Protein AF-A0A950EF72-F1 (afdb_monomer_lite)

pLDDT: mean 77.49, std 20.22, range [40.66, 97.12]

Secondary structure (DSSP, 8-state):
-----PPPP----GGGGSHHHHTTTT-PPPHHHHHHHHHHHHHHHHTT--HHHHHHHHHHHTT--HHHHHHHTTS--HHHHHHHHHHHHHHHHHHTT--------

Foldseek 3Di:
DDDDDDDDDDPDDPVPPPPVVVVVPPDDPDPVVVVVVVVVLVVLLVLLVDPLLSVLVVCVVVPDDLQVNCVVVVNHDSVVSVVSVVSSVVSVCVVVPVPPDPPDD

Sequence (105 aa):
TVSGESGLLDPGDPATSGAGLAQIIGREPSPEFAAQVADECRRLLDGLGDEGLRSVALWKMEGYTNAEIAARLGG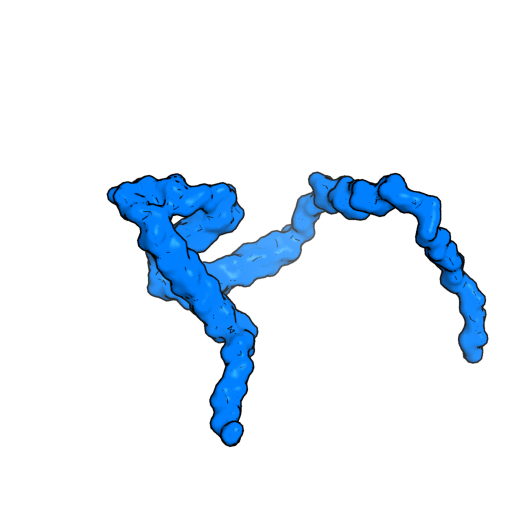VNTRTVERKLKTIRARWEELDGRGEGHGDD

Structure (mmCIF, N/CA/C/O backbone):
data_AF-A0A950EF72-F1
#
_entry.id   AF-A0A950EF72-F1
#
loop_
_atom_site.group_PDB
_atom_site.id
_atom_site.type_symbol
_atom_site.label_atom_id
_atom_site.label_alt_id
_atom_site.label_comp_id
_atom_site.label_asym_id
_atom_site.label_entity_id
_atom_site.label_seq_id
_atom_site.pdbx_PDB_ins_code
_atom_site.Cartn_x
_atom_site.Cartn_y
_atom_site.Cartn_z
_atom_site.occupancy
_atom_site.B_iso_or_equiv
_atom_site.auth_seq_id
_atom_site.auth_comp_id
_atom_site.auth_asym_id
_atom_site.auth_atom_id
_atom_site.pdbx_PDB_model_num
ATOM 1 N N . THR A 1 1 ? 45.167 -28.529 -15.756 1.00 41.97 1 THR A N 1
ATOM 2 C CA . THR A 1 1 ? 45.987 -27.961 -14.667 1.00 41.97 1 THR A CA 1
ATOM 3 C C . THR A 1 1 ? 45.910 -26.456 -14.777 1.00 41.97 1 THR A C 1
ATOM 5 O O . THR A 1 1 ? 45.957 -25.944 -15.885 1.00 41.97 1 THR A O 1
ATOM 8 N N . VAL A 1 2 ? 45.654 -25.802 -13.650 1.00 45.56 2 VAL A N 1
ATOM 9 C CA . VAL A 1 2 ? 45.448 -24.359 -13.452 1.00 45.56 2 VAL A CA 1
ATOM 10 C C . VAL A 1 2 ? 46.681 -23.507 -13.795 1.00 45.56 2 VAL A C 1
ATOM 12 O O . VAL A 1 2 ? 47.793 -23.972 -13.568 1.00 45.56 2 VAL A O 1
ATOM 15 N N . SER A 1 3 ? 46.457 -22.285 -14.304 1.00 47.84 3 SER A N 1
ATOM 16 C CA . SER A 1 3 ? 47.042 -20.975 -13.903 1.00 47.84 3 SER A CA 1
ATOM 17 C C . SER A 1 3 ? 46.765 -19.977 -15.048 1.00 47.84 3 SER A C 1
ATOM 19 O O . SER A 1 3 ? 46.984 -20.337 -16.195 1.00 47.84 3 SER A O 1
ATOM 21 N N . GLY A 1 4 ? 46.256 -18.754 -14.903 1.00 59.59 4 GLY A N 1
ATOM 22 C CA . GLY A 1 4 ? 46.095 -17.877 -13.750 1.00 59.59 4 GLY A CA 1
ATOM 23 C C . GLY A 1 4 ? 46.632 -16.490 -14.130 1.00 59.59 4 GLY A C 1
ATOM 24 O O . GLY A 1 4 ? 47.830 -16.289 -14.012 1.00 59.59 4 GLY A O 1
ATOM 25 N N . GLU A 1 5 ? 45.775 -15.562 -14.574 1.00 46.25 5 GLU A N 1
ATOM 26 C CA . GLU A 1 5 ? 46.035 -14.109 -14.536 1.00 46.25 5 GLU A CA 1
ATOM 27 C C . GLU A 1 5 ? 44.709 -13.327 -14.582 1.00 46.25 5 GLU A C 1
ATOM 29 O O . GLU A 1 5 ? 44.226 -12.876 -15.614 1.00 46.25 5 GLU A O 1
ATOM 34 N N . SER A 1 6 ? 44.062 -13.191 -13.426 1.00 46.41 6 SER A N 1
ATOM 35 C CA . SER A 1 6 ? 43.109 -12.098 -13.244 1.00 46.41 6 SER A CA 1
ATOM 36 C C . SER A 1 6 ? 43.925 -10.849 -12.961 1.00 46.41 6 SER A C 1
ATOM 38 O O . SER A 1 6 ? 44.637 -10.791 -11.957 1.00 46.41 6 SER A O 1
ATOM 40 N N . GLY A 1 7 ? 43.832 -9.878 -13.869 1.00 50.22 7 GLY A N 1
ATOM 41 C CA . GLY A 1 7 ? 44.384 -8.543 -13.695 1.00 50.22 7 GLY A CA 1
ATOM 42 C C . GLY A 1 7 ? 43.928 -7.962 -12.362 1.00 50.22 7 GLY A C 1
ATOM 43 O O . GLY A 1 7 ? 42.735 -7.822 -12.096 1.00 50.22 7 GLY A O 1
ATOM 44 N N . LEU A 1 8 ? 44.921 -7.702 -11.524 1.00 51.25 8 LEU A N 1
ATOM 45 C CA . LEU A 1 8 ? 44.842 -7.084 -10.217 1.00 51.25 8 LEU A CA 1
ATOM 46 C C . LEU A 1 8 ? 44.005 -5.796 -10.296 1.00 51.25 8 LEU A C 1
ATOM 48 O O . LEU A 1 8 ? 44.323 -4.890 -11.065 1.00 51.25 8 LEU A O 1
ATOM 52 N N . LEU A 1 9 ? 42.936 -5.724 -9.506 1.00 50.53 9 LEU A N 1
ATOM 53 C CA . LEU A 1 9 ? 42.189 -4.490 -9.296 1.00 50.53 9 LEU A CA 1
ATOM 54 C C . LEU A 1 9 ? 43.072 -3.606 -8.415 1.00 50.53 9 LEU A C 1
ATOM 56 O O . LEU A 1 9 ? 43.387 -4.001 -7.294 1.00 50.53 9 LEU A O 1
ATOM 60 N N . ASP A 1 10 ? 43.493 -2.456 -8.926 1.00 49.22 10 ASP A N 1
ATOM 61 C CA . ASP A 1 10 ? 44.160 -1.420 -8.142 1.00 49.22 10 ASP A CA 1
ATOM 62 C C . ASP A 1 10 ? 43.122 -0.760 -7.210 1.00 49.22 10 ASP A C 1
ATOM 64 O O . ASP A 1 10 ? 42.154 -0.169 -7.701 1.00 49.22 10 ASP A O 1
ATOM 68 N N . PRO A 1 11 ? 43.229 -0.883 -5.871 1.00 52.53 11 PRO A N 1
ATOM 69 C CA . PRO A 1 11 ? 42.331 -0.197 -4.955 1.00 52.53 11 PRO A CA 1
ATOM 70 C C . PRO A 1 11 ? 42.908 1.190 -4.651 1.00 52.53 11 PRO A C 1
ATOM 72 O O . PRO A 1 11 ? 43.410 1.434 -3.554 1.00 52.53 11 PRO A O 1
ATOM 75 N N . GLY A 1 12 ? 42.877 2.084 -5.639 1.00 46.12 12 GLY A N 1
ATOM 76 C CA . GLY A 1 12 ? 43.616 3.342 -5.566 1.00 46.12 12 GLY A CA 1
ATOM 77 C C . GLY A 1 12 ? 42.960 4.557 -6.208 1.00 46.12 12 GLY A C 1
ATOM 78 O O . GLY A 1 12 ? 43.684 5.490 -6.524 1.00 46.12 12 GLY A O 1
ATOM 79 N N . ASP A 1 13 ? 41.630 4.613 -6.373 1.00 46.69 13 ASP A N 1
ATOM 80 C CA . ASP A 1 13 ? 40.983 5.850 -6.840 1.00 46.69 13 ASP A CA 1
ATOM 81 C C . ASP A 1 13 ? 39.584 6.093 -6.226 1.00 46.69 13 ASP A C 1
ATOM 83 O O . ASP A 1 13 ? 38.621 5.389 -6.556 1.00 46.69 13 ASP A O 1
ATOM 87 N N . PRO A 1 14 ? 39.405 7.106 -5.350 1.00 46.66 14 PRO A N 1
ATOM 88 C CA . PRO A 1 14 ? 38.105 7.447 -4.760 1.00 46.66 14 PRO A CA 1
ATOM 89 C C . PRO A 1 14 ? 37.113 8.073 -5.763 1.00 46.66 14 PRO A C 1
ATOM 91 O O . PRO A 1 14 ? 35.979 8.376 -5.394 1.00 46.66 14 PRO A O 1
ATOM 94 N N . ALA A 1 15 ? 37.494 8.242 -7.035 1.00 45.81 15 ALA A N 1
ATOM 95 C CA . ALA A 1 15 ? 36.611 8.728 -8.098 1.00 45.81 15 ALA A CA 1
ATOM 96 C C . ALA A 1 15 ? 35.668 7.646 -8.678 1.00 45.81 15 ALA A C 1
ATOM 98 O O . ALA A 1 15 ? 34.726 7.973 -9.401 1.00 45.81 15 ALA A O 1
ATOM 99 N N . THR A 1 16 ? 35.859 6.367 -8.329 1.00 50.31 16 THR A N 1
ATOM 100 C CA . THR A 1 16 ? 35.080 5.234 -8.877 1.00 50.31 16 THR A CA 1
ATOM 101 C C . THR A 1 16 ? 33.881 4.815 -8.006 1.00 50.31 16 THR A C 1
ATOM 103 O O . THR A 1 16 ? 33.253 3.793 -8.253 1.00 50.31 16 THR A O 1
ATOM 106 N N . SER A 1 17 ? 33.450 5.624 -7.033 1.00 50.34 17 SER A N 1
ATOM 107 C CA . SER A 1 17 ? 32.207 5.332 -6.283 1.00 50.34 17 SER A CA 1
ATOM 108 C C . SER A 1 17 ? 30.919 5.845 -6.954 1.00 50.34 17 SER A C 1
ATOM 110 O O . SER A 1 17 ? 29.829 5.599 -6.446 1.00 50.34 17 SER A O 1
ATOM 112 N N . GLY A 1 18 ? 31.006 6.533 -8.102 1.00 45.94 18 GLY A N 1
ATOM 113 C CA . GLY A 1 18 ? 29.840 7.107 -8.801 1.00 45.94 18 GLY A CA 1
ATOM 114 C C . GLY A 1 18 ? 29.438 6.430 -10.120 1.00 45.94 18 GLY A C 1
ATOM 115 O O . GLY A 1 18 ? 28.294 6.558 -10.554 1.00 45.94 18 GLY A O 1
ATOM 116 N N . ALA A 1 19 ? 30.343 5.690 -10.767 1.00 50.53 19 ALA A N 1
ATOM 117 C CA . ALA A 1 19 ? 30.116 5.171 -12.122 1.00 50.53 19 ALA A CA 1
ATOM 118 C C . ALA A 1 19 ? 29.229 3.910 -12.167 1.00 50.53 19 ALA A C 1
ATOM 120 O O . ALA A 1 19 ? 28.555 3.665 -13.167 1.00 50.53 19 ALA A O 1
ATOM 121 N N . GLY A 1 20 ? 29.182 3.134 -11.076 1.00 51.94 20 GLY A N 1
ATOM 122 C CA . GLY A 1 20 ? 28.349 1.929 -10.981 1.00 51.94 20 GLY A CA 1
ATOM 123 C C . GLY A 1 20 ? 26.848 2.227 -10.914 1.00 51.94 20 GLY A C 1
ATOM 124 O O . GLY A 1 20 ? 26.058 1.520 -11.533 1.00 51.94 20 GLY A O 1
ATOM 125 N N . LEU A 1 21 ? 26.448 3.307 -10.229 1.00 52.53 21 LEU A N 1
ATOM 126 C CA . LEU A 1 21 ? 25.042 3.726 -10.171 1.00 52.53 21 LEU A CA 1
ATOM 127 C C . LEU A 1 21 ? 24.582 4.418 -11.459 1.00 52.53 21 LEU A C 1
ATOM 129 O O . LEU A 1 21 ? 23.430 4.257 -11.848 1.00 52.53 21 LEU A O 1
ATOM 133 N N . ALA A 1 22 ? 25.465 5.153 -12.144 1.00 55.28 22 ALA A N 1
ATOM 134 C CA . ALA A 1 22 ? 25.111 5.880 -13.365 1.00 55.28 22 ALA A CA 1
ATOM 135 C C . ALA A 1 22 ? 24.669 4.951 -14.513 1.00 55.28 22 ALA A C 1
ATOM 137 O O . ALA A 1 22 ? 23.776 5.305 -15.278 1.00 55.28 22 ALA A O 1
ATOM 138 N N . GLN A 1 23 ? 25.222 3.735 -14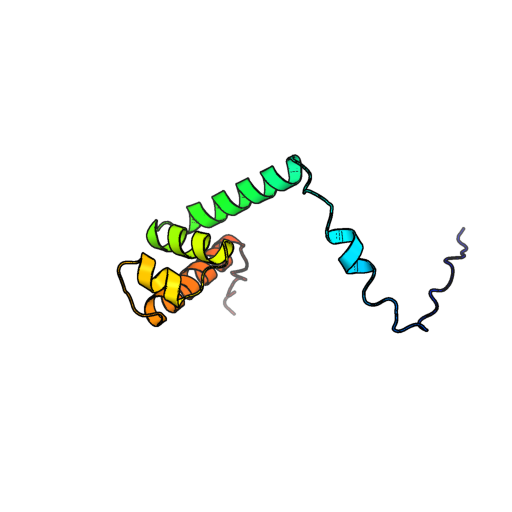.597 1.00 53.75 23 GLN A N 1
ATOM 139 C CA . GLN A 1 23 ? 24.806 2.739 -15.596 1.00 53.75 23 GLN A CA 1
ATOM 140 C C . GLN A 1 23 ? 23.431 2.106 -15.318 1.00 53.75 23 GLN A C 1
ATOM 142 O O . GLN A 1 23 ? 22.845 1.497 -16.210 1.00 53.75 23 GLN A O 1
ATOM 147 N N . ILE A 1 24 ? 22.885 2.267 -14.110 1.00 55.28 24 ILE A N 1
ATOM 148 C CA . ILE A 1 24 ? 21.569 1.729 -13.733 1.00 55.28 24 ILE A CA 1
ATOM 149 C C . ILE A 1 24 ? 20.434 2.671 -14.183 1.00 55.28 24 ILE A C 1
ATOM 151 O O . ILE A 1 24 ? 19.303 2.231 -14.361 1.00 55.28 24 ILE A O 1
ATOM 155 N N . ILE A 1 25 ? 20.729 3.949 -14.456 1.00 56.50 25 ILE A N 1
ATOM 156 C CA . ILE A 1 25 ? 19.726 5.014 -14.667 1.00 56.50 25 ILE A CA 1
ATOM 157 C C . ILE A 1 25 ? 18.943 4.882 -15.997 1.00 56.50 25 ILE A C 1
ATOM 159 O O . ILE A 1 25 ? 17.938 5.560 -16.179 1.00 56.50 25 ILE A O 1
ATOM 163 N N . GLY A 1 26 ? 19.335 3.992 -16.918 1.00 57.75 26 GLY A N 1
ATOM 164 C CA . GLY A 1 26 ? 18.724 3.900 -18.256 1.00 57.75 26 GLY A CA 1
ATOM 165 C C . GLY A 1 26 ? 18.157 2.541 -18.671 1.00 57.75 26 GLY A C 1
ATOM 166 O O . GLY A 1 26 ? 17.719 2.409 -19.813 1.00 57.75 26 GLY A O 1
ATOM 167 N N . ARG A 1 27 ? 18.186 1.514 -17.814 1.00 61.44 27 ARG A N 1
ATOM 168 C CA . ARG A 1 27 ? 17.726 0.173 -18.203 1.00 61.44 27 ARG A CA 1
ATOM 169 C C . ARG A 1 27 ? 16.279 -0.021 -17.770 1.00 61.44 27 ARG A C 1
ATOM 171 O O . ARG A 1 27 ? 16.020 -0.340 -16.613 1.00 61.44 27 ARG A O 1
ATOM 178 N N . GLU A 1 28 ? 15.348 0.168 -18.704 1.00 63.94 28 GLU A N 1
ATOM 179 C CA . GLU A 1 28 ? 13.980 -0.319 -18.521 1.00 63.94 28 GLU A CA 1
ATOM 180 C C . GLU A 1 28 ? 14.053 -1.813 -18.146 1.00 63.94 28 GLU A C 1
ATOM 182 O O . GLU A 1 28 ? 14.839 -2.555 -18.758 1.00 63.94 28 GLU A O 1
ATOM 187 N N . PRO A 1 29 ? 13.334 -2.260 -17.097 1.00 67.75 29 PRO A N 1
ATOM 188 C CA . PRO A 1 29 ? 13.293 -3.673 -16.759 1.00 67.75 29 PRO A CA 1
ATOM 189 C C . PRO A 1 29 ? 12.864 -4.481 -17.983 1.00 67.75 29 PRO A C 1
ATOM 191 O O . PRO A 1 29 ? 12.037 -4.030 -18.774 1.00 67.75 29 PRO A O 1
ATOM 194 N N . SER A 1 30 ? 13.408 -5.689 -18.149 1.00 81.69 30 SER A N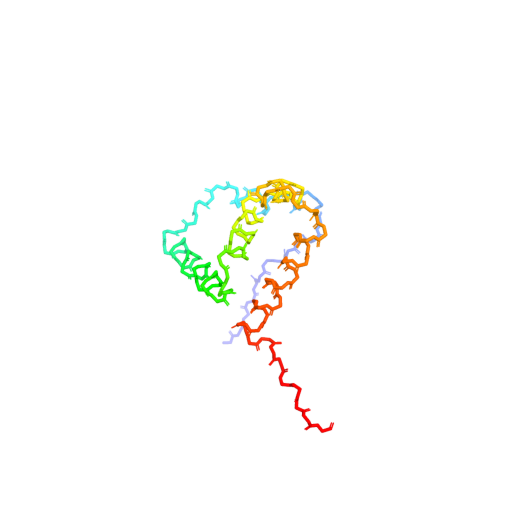 1
ATOM 195 C CA . SER A 1 30 ? 12.902 -6.559 -19.209 1.00 81.69 30 SER A CA 1
ATOM 196 C C . SER A 1 30 ? 11.398 -6.794 -18.996 1.00 81.69 30 SER A C 1
ATOM 198 O O . SER A 1 30 ? 10.952 -6.864 -17.847 1.00 81.69 30 SER A O 1
ATOM 200 N N . PRO A 1 31 ? 10.602 -6.950 -20.068 1.00 83.06 31 PRO A N 1
ATOM 201 C CA . PRO A 1 31 ? 9.171 -7.220 -19.936 1.00 83.06 31 PRO A CA 1
ATOM 202 C C . PRO A 1 31 ? 8.868 -8.433 -19.045 1.00 83.06 31 PRO A C 1
ATOM 204 O O . PRO A 1 31 ? 7.928 -8.410 -18.259 1.00 83.06 31 PRO A O 1
ATOM 207 N N . GLU A 1 32 ? 9.705 -9.470 -19.122 1.00 86.19 32 GLU A N 1
ATOM 208 C CA . GLU A 1 32 ? 9.624 -10.651 -18.258 1.00 86.19 32 GLU A CA 1
ATOM 209 C C . GLU A 1 32 ? 9.847 -10.301 -16.782 1.00 86.19 32 GLU A C 1
ATOM 211 O O . GLU A 1 32 ? 9.065 -10.708 -15.929 1.00 86.19 32 GLU A O 1
ATOM 216 N N . PHE A 1 33 ? 10.865 -9.494 -16.476 1.00 81.25 33 PHE A N 1
ATOM 217 C CA . PHE A 1 33 ? 11.131 -9.064 -15.107 1.00 81.25 33 PHE A CA 1
ATOM 218 C C . PHE A 1 33 ? 10.007 -8.171 -14.566 1.00 81.25 33 PHE A C 1
ATOM 220 O O . PHE A 1 33 ? 9.584 -8.335 -13.425 1.00 81.25 33 PHE A O 1
ATOM 227 N N . ALA A 1 34 ? 9.470 -7.262 -15.384 1.00 84.19 34 ALA A N 1
ATOM 228 C CA . ALA A 1 34 ? 8.320 -6.446 -15.005 1.00 84.19 34 ALA A CA 1
ATOM 229 C C . ALA A 1 34 ? 7.084 -7.309 -14.692 1.00 84.19 34 ALA A C 1
ATOM 231 O O . ALA A 1 34 ? 6.401 -7.054 -13.700 1.00 84.19 34 ALA A O 1
ATOM 232 N N . ALA A 1 35 ? 6.826 -8.352 -15.490 1.00 87.50 35 ALA A N 1
ATOM 233 C CA . ALA A 1 35 ? 5.754 -9.311 -15.229 1.00 87.50 35 ALA A CA 1
ATOM 234 C C . ALA A 1 35 ? 5.985 -10.089 -13.923 1.00 87.50 35 ALA A C 1
ATOM 236 O O . ALA A 1 35 ? 5.079 -10.168 -13.099 1.00 87.50 35 ALA A O 1
ATOM 237 N N . GLN A 1 36 ? 7.208 -10.575 -13.682 1.00 88.50 36 GLN A N 1
ATOM 238 C CA . GLN A 1 36 ? 7.571 -11.264 -12.437 1.00 88.50 36 GLN A CA 1
ATOM 239 C C . GLN A 1 36 ? 7.356 -10.383 -11.200 1.00 88.50 36 GLN A C 1
ATOM 241 O O . GLN A 1 36 ? 6.781 -10.830 -10.210 1.00 88.50 36 GLN A O 1
ATOM 246 N N . VAL A 1 37 ? 7.782 -9.118 -11.258 1.00 87.88 37 VAL A N 1
ATOM 247 C CA . VAL A 1 37 ? 7.573 -8.157 -10.166 1.00 87.88 37 VAL A CA 1
ATOM 248 C C . VAL A 1 37 ? 6.085 -7.881 -9.964 1.00 87.88 37 VAL A C 1
ATOM 250 O O . VAL A 1 37 ? 5.622 -7.854 -8.827 1.00 87.88 37 VAL A O 1
ATOM 253 N N . ALA A 1 38 ? 5.322 -7.705 -11.045 1.00 87.56 38 ALA A N 1
ATOM 254 C CA . ALA A 1 38 ? 3.884 -7.476 -10.958 1.00 87.56 38 ALA A CA 1
ATOM 255 C C . ALA A 1 38 ? 3.145 -8.663 -10.316 1.00 87.56 38 ALA A C 1
ATOM 257 O O . ALA A 1 38 ? 2.282 -8.448 -9.460 1.00 87.56 38 ALA A O 1
ATOM 258 N N . ASP A 1 39 ? 3.505 -9.897 -10.680 1.00 90.81 39 ASP A N 1
ATOM 259 C CA . ASP A 1 39 ? 2.934 -11.111 -10.091 1.00 90.81 39 ASP A CA 1
ATOM 260 C C . ASP A 1 39 ? 3.278 -11.242 -8.600 1.00 90.81 39 ASP A C 1
ATOM 262 O O . ASP A 1 39 ? 2.394 -11.537 -7.791 1.00 90.81 39 ASP A O 1
ATOM 266 N N . GLU A 1 40 ? 4.517 -10.945 -8.199 1.00 89.50 40 GLU A N 1
ATOM 267 C CA . GLU A 1 40 ? 4.906 -10.991 -6.785 1.00 89.50 40 GLU A CA 1
ATOM 268 C C . GLU A 1 40 ? 4.228 -9.883 -5.966 1.00 89.50 40 GLU A C 1
ATOM 270 O O . GLU A 1 40 ? 3.680 -10.140 -4.892 1.00 89.50 40 GLU A O 1
ATOM 275 N N . CYS A 1 41 ? 4.158 -8.656 -6.495 1.00 89.06 41 CYS A N 1
ATOM 276 C CA . CYS A 1 41 ? 3.383 -7.580 -5.879 1.00 89.06 41 CYS A CA 1
ATOM 277 C C . CYS A 1 41 ? 1.920 -7.992 -5.696 1.00 89.06 41 CYS A C 1
ATOM 279 O O . CYS A 1 41 ? 1.340 -7.754 -4.636 1.00 89.06 41 CYS A O 1
ATOM 281 N N . ARG A 1 42 ? 1.317 -8.637 -6.701 1.00 89.94 42 ARG A N 1
ATOM 282 C CA . ARG A 1 42 ? -0.055 -9.137 -6.609 1.00 89.94 42 ARG A CA 1
ATOM 283 C C . ARG A 1 42 ? -0.197 -10.182 -5.506 1.00 89.94 42 ARG A C 1
ATOM 285 O O . ARG A 1 42 ? -1.107 -10.051 -4.694 1.00 89.94 42 ARG A O 1
ATOM 292 N N . ARG A 1 43 ? 0.711 -11.158 -5.427 1.00 90.69 43 ARG A N 1
ATOM 293 C CA . ARG A 1 43 ? 0.725 -12.176 -4.364 1.00 90.69 43 ARG A CA 1
ATOM 294 C C . ARG A 1 43 ? 0.795 -11.542 -2.972 1.00 90.69 43 ARG A C 1
ATOM 296 O O . ARG A 1 43 ? 0.007 -11.903 -2.098 1.00 90.69 43 ARG A O 1
ATOM 303 N N . LEU A 1 44 ? 1.708 -10.594 -2.764 1.00 90.19 44 LEU A N 1
ATOM 304 C CA . LEU A 1 44 ? 1.886 -9.914 -1.478 1.00 90.19 44 LEU A CA 1
ATOM 305 C C . LEU A 1 44 ? 0.672 -9.068 -1.089 1.00 90.19 44 LEU A C 1
ATOM 307 O O . LEU A 1 44 ? 0.299 -9.035 0.082 1.00 90.19 44 LEU A O 1
ATOM 311 N N . LEU A 1 45 ? 0.058 -8.379 -2.054 1.00 91.19 45 LEU A N 1
ATOM 312 C CA . LEU A 1 45 ? -1.133 -7.562 -1.823 1.00 91.19 45 LEU A CA 1
ATOM 313 C C . LEU A 1 45 ? -2.371 -8.422 -1.552 1.00 91.19 45 LEU A C 1
ATOM 315 O O . LEU A 1 45 ? -3.132 -8.104 -0.640 1.00 91.19 45 LEU A O 1
ATOM 319 N N . ASP A 1 46 ? -2.555 -9.515 -2.293 1.00 90.69 46 ASP A N 1
ATOM 320 C CA . ASP A 1 46 ? -3.659 -10.455 -2.079 1.00 90.69 46 ASP A CA 1
ATOM 321 C C . ASP A 1 46 ? -3.512 -11.172 -0.718 1.00 90.69 46 ASP A C 1
ATOM 323 O O . ASP A 1 46 ? -4.502 -11.393 -0.020 1.00 90.69 46 ASP A O 1
ATOM 327 N N . GLY A 1 47 ? -2.278 -11.430 -0.268 1.00 89.75 47 GLY A N 1
ATOM 328 C CA . GLY A 1 47 ? -1.982 -11.993 1.053 1.00 89.75 47 GLY A CA 1
ATOM 329 C C . GLY A 1 47 ? -2.268 -11.072 2.251 1.00 89.75 47 GLY A C 1
ATOM 330 O O . GLY A 1 47 ? -2.296 -11.546 3.386 1.00 89.75 47 GLY A O 1
ATOM 331 N N . LEU A 1 48 ? -2.521 -9.772 2.041 1.00 91.38 48 LEU A N 1
ATOM 332 C CA . LEU A 1 48 ? -2.904 -8.857 3.127 1.00 91.38 48 LEU A CA 1
ATOM 333 C C . LEU A 1 48 ? -4.342 -9.074 3.613 1.00 91.38 48 LEU A C 1
ATOM 335 O O . LEU A 1 48 ? -4.642 -8.742 4.761 1.00 91.38 48 LEU A O 1
ATOM 339 N N . GLY A 1 49 ? -5.228 -9.597 2.757 1.00 86.25 49 GLY A N 1
ATOM 340 C CA . GLY A 1 49 ? -6.618 -9.930 3.094 1.00 86.25 49 GLY A CA 1
ATOM 341 C C . GLY A 1 49 ? -7.531 -8.752 3.474 1.00 86.25 49 GLY A C 1
ATOM 342 O O . GLY A 1 49 ? -8.693 -8.975 3.803 1.00 86.25 49 GLY A O 1
ATOM 343 N N . ASP A 1 50 ? -7.037 -7.510 3.435 1.00 90.88 50 ASP A N 1
ATOM 344 C CA . ASP A 1 50 ? -7.782 -6.289 3.765 1.00 90.88 50 ASP A CA 1
ATOM 345 C C . ASP A 1 50 ? -7.534 -5.210 2.704 1.00 90.88 50 ASP A C 1
ATOM 347 O O . ASP A 1 50 ? -6.396 -4.795 2.469 1.00 90.88 50 ASP A O 1
ATOM 351 N N . GLU A 1 51 ? -8.613 -4.718 2.092 1.00 89.00 51 GLU A N 1
ATOM 352 C CA . GLU A 1 51 ? -8.555 -3.703 1.028 1.00 89.00 51 GLU A CA 1
ATOM 353 C C . GLU A 1 51 ? -7.947 -2.377 1.523 1.00 89.00 51 GLU A C 1
ATOM 355 O O . GLU A 1 51 ? -7.248 -1.668 0.793 1.00 89.00 51 GLU A O 1
ATOM 360 N N . GLY A 1 52 ? -8.147 -2.053 2.804 1.00 91.88 52 GLY A N 1
ATOM 361 C CA . GLY A 1 52 ? -7.546 -0.882 3.430 1.00 91.88 52 GLY A CA 1
ATOM 362 C C . GLY A 1 52 ? -6.030 -1.021 3.591 1.00 91.88 52 GLY A C 1
ATOM 363 O O . GLY A 1 52 ? -5.300 -0.061 3.347 1.00 91.88 52 GLY A O 1
ATOM 364 N N . LEU A 1 53 ? -5.536 -2.195 3.991 1.00 93.75 53 LEU A N 1
ATOM 365 C CA . LEU A 1 53 ? -4.103 -2.493 4.060 1.00 93.75 53 LEU A CA 1
ATOM 366 C C . LEU A 1 53 ? -3.474 -2.518 2.663 1.00 93.75 53 LEU A C 1
ATOM 368 O O . LEU A 1 53 ? -2.402 -1.941 2.485 1.00 93.75 53 LEU A O 1
ATOM 372 N N . ARG A 1 54 ? -4.164 -3.095 1.672 1.00 94.38 54 ARG A N 1
ATOM 373 C CA . ARG A 1 54 ? -3.748 -3.081 0.261 1.00 94.38 54 ARG A CA 1
ATOM 374 C C . ARG A 1 54 ? -3.552 -1.655 -0.249 1.00 94.38 54 ARG A C 1
ATOM 376 O O . ARG A 1 54 ? -2.488 -1.334 -0.774 1.00 94.38 54 ARG A O 1
ATOM 383 N N . SER A 1 55 ? -4.535 -0.784 -0.026 1.00 94.56 55 SER A N 1
ATOM 384 C CA . SER A 1 55 ? -4.468 0.628 -0.427 1.00 94.56 55 SER A CA 1
ATOM 385 C C . SER A 1 55 ? -3.295 1.361 0.234 1.00 94.56 55 SER A C 1
ATOM 387 O O . SER A 1 55 ? -2.543 2.070 -0.430 1.00 94.56 55 SER A O 1
ATOM 389 N N . VAL A 1 56 ? -3.085 1.147 1.539 1.00 95.75 56 VAL A N 1
ATOM 390 C CA . VAL A 1 56 ? -1.959 1.748 2.275 1.00 95.75 56 VAL A CA 1
ATOM 391 C C . VAL A 1 56 ? -0.608 1.261 1.751 1.00 95.75 56 VAL A C 1
ATOM 393 O O . VAL A 1 56 ? 0.304 2.075 1.614 1.00 95.75 56 VAL A O 1
ATOM 396 N N . ALA A 1 57 ? -0.472 -0.031 1.446 1.00 95.19 57 ALA A N 1
ATOM 397 C CA . ALA A 1 57 ? 0.748 -0.593 0.872 1.00 95.19 57 ALA A CA 1
ATOM 398 C C . ALA A 1 57 ? 1.047 0.001 -0.513 1.00 95.19 57 ALA A C 1
ATOM 400 O O . ALA A 1 57 ? 2.173 0.433 -0.753 1.00 95.19 57 ALA A O 1
ATOM 401 N N . LEU A 1 58 ? 0.036 0.094 -1.387 1.00 94.44 58 LEU A N 1
ATOM 402 C CA . LEU A 1 58 ? 0.157 0.701 -2.718 1.00 94.44 58 LEU A CA 1
ATOM 403 C C . LEU A 1 58 ? 0.624 2.154 -2.638 1.00 94.44 58 LEU A C 1
ATOM 405 O O . LEU A 1 58 ? 1.655 2.495 -3.211 1.00 94.44 58 LEU A O 1
ATOM 409 N N . TRP A 1 59 ? -0.050 2.991 -1.845 1.00 95.81 59 TRP A N 1
ATOM 410 C CA . TRP A 1 59 ? 0.382 4.379 -1.668 1.00 95.81 59 TRP A CA 1
ATOM 411 C C . TRP A 1 59 ? 1.791 4.469 -1.079 1.00 95.81 59 TRP A C 1
ATOM 413 O O . TRP A 1 59 ? 2.561 5.356 -1.434 1.00 95.81 59 TRP A O 1
ATOM 423 N N . LYS A 1 60 ? 2.185 3.542 -0.201 1.00 93.88 60 LYS A N 1
ATOM 424 C CA . LYS A 1 60 ? 3.555 3.545 0.314 1.00 93.88 60 LYS A CA 1
ATOM 425 C C . LYS A 1 60 ? 4.586 3.228 -0.773 1.00 93.88 60 LYS A C 1
ATOM 427 O O . LYS A 1 60 ? 5.626 3.882 -0.794 1.00 93.88 60 LYS A O 1
ATOM 432 N N . MET A 1 61 ? 4.292 2.290 -1.673 1.00 90.06 61 MET A N 1
ATOM 433 C CA . MET A 1 61 ? 5.152 1.953 -2.817 1.00 90.06 61 MET A CA 1
ATOM 434 C C . MET A 1 61 ? 5.209 3.076 -3.861 1.00 90.06 61 MET A C 1
ATOM 436 O O . MET A 1 61 ? 6.258 3.307 -4.449 1.00 90.06 61 MET A O 1
ATOM 440 N N . GLU A 1 62 ? 4.121 3.830 -4.030 1.00 92.69 62 GLU A N 1
ATOM 441 C CA . GLU A 1 62 ? 4.064 5.023 -4.889 1.00 92.69 62 GLU A CA 1
ATOM 442 C C . GLU A 1 62 ? 4.807 6.244 -4.303 1.00 92.69 62 GLU A C 1
ATOM 444 O O . GLU A 1 62 ? 4.932 7.269 -4.969 1.00 92.69 62 GLU A O 1
ATOM 449 N N . GLY A 1 63 ? 5.311 6.154 -3.065 1.00 94.31 63 GLY A N 1
ATOM 450 C CA . GLY A 1 63 ? 6.115 7.204 -2.431 1.00 94.31 63 GLY A CA 1
ATOM 451 C C . GLY A 1 63 ? 5.342 8.166 -1.526 1.00 94.31 63 GLY A C 1
ATOM 452 O O . GLY A 1 63 ? 5.913 9.154 -1.064 1.00 94.31 63 GLY A O 1
ATOM 453 N N . TYR A 1 64 ? 4.076 7.885 -1.207 1.00 96.25 64 TYR A N 1
ATOM 454 C CA . TYR A 1 64 ? 3.288 8.754 -0.334 1.00 96.25 64 TYR A CA 1
ATOM 455 C C . TYR A 1 64 ? 3.806 8.771 1.109 1.00 96.25 64 TYR A C 1
ATOM 457 O O . TYR A 1 64 ? 4.238 7.766 1.701 1.00 96.25 64 TYR A O 1
ATOM 465 N N . THR A 1 65 ? 3.697 9.942 1.728 1.00 96.94 65 THR A N 1
ATOM 466 C CA . THR A 1 65 ? 3.978 10.142 3.147 1.00 96.94 65 THR A CA 1
ATOM 467 C C . THR A 1 65 ? 2.845 9.599 4.017 1.00 96.94 65 THR A C 1
ATOM 469 O O . THR A 1 65 ? 1.693 9.461 3.601 1.00 96.94 65 THR A O 1
ATOM 472 N N . ASN A 1 66 ? 3.153 9.318 5.285 1.00 96.19 66 ASN A N 1
ATOM 473 C CA . ASN A 1 66 ? 2.146 8.812 6.221 1.00 96.19 66 ASN A CA 1
ATOM 474 C C . ASN A 1 66 ? 1.018 9.832 6.450 1.00 96.19 66 ASN A C 1
ATOM 476 O O . ASN A 1 66 ? -0.110 9.424 6.700 1.00 96.19 66 ASN A O 1
ATOM 480 N N . ALA A 1 67 ? 1.314 11.133 6.353 1.00 96.56 67 ALA A N 1
ATOM 481 C CA . ALA A 1 67 ? 0.334 12.209 6.480 1.00 96.56 67 ALA A CA 1
ATOM 482 C C . ALA A 1 67 ? -0.634 12.252 5.286 1.00 96.56 67 ALA A C 1
ATOM 484 O O . ALA A 1 67 ? -1.843 12.356 5.482 1.00 96.56 67 ALA A O 1
ATOM 485 N N . GLU A 1 68 ? -0.131 12.098 4.059 1.00 97.06 68 GLU A N 1
ATOM 486 C CA . GLU A 1 68 ? -0.975 12.053 2.855 1.00 97.06 68 GLU A CA 1
ATOM 487 C C . GLU A 1 68 ? -1.866 10.811 2.835 1.00 97.06 68 GLU A C 1
ATOM 489 O O . GLU A 1 68 ? -3.050 10.898 2.512 1.00 97.06 68 GLU A O 1
ATOM 494 N N . ILE A 1 69 ? -1.327 9.661 3.245 1.00 96.38 69 ILE A N 1
ATOM 495 C CA . ILE A 1 69 ? -2.110 8.431 3.406 1.00 96.38 69 ILE A CA 1
ATOM 496 C C . ILE A 1 69 ? -3.198 8.625 4.471 1.00 96.38 69 ILE A C 1
ATOM 498 O O . ILE A 1 69 ? -4.343 8.222 4.274 1.00 96.38 69 ILE A O 1
ATOM 502 N N . ALA A 1 70 ? -2.869 9.277 5.586 1.00 96.25 70 ALA A N 1
ATOM 503 C CA . ALA A 1 70 ? -3.824 9.604 6.641 1.00 96.25 70 ALA A CA 1
ATOM 504 C C . ALA A 1 70 ? -4.991 10.462 6.122 1.00 96.25 70 ALA A C 1
ATOM 506 O O . ALA A 1 70 ? -6.155 10.159 6.396 1.00 96.25 70 ALA A O 1
ATOM 507 N N . ALA A 1 71 ? -4.687 11.487 5.322 1.00 96.69 71 ALA A N 1
ATOM 508 C CA . ALA A 1 71 ? -5.692 12.320 4.673 1.00 96.69 71 ALA A CA 1
ATOM 509 C C . ALA A 1 71 ? -6.579 11.503 3.715 1.00 96.69 71 ALA A C 1
ATOM 511 O O . ALA A 1 71 ? -7.803 11.618 3.768 1.00 96.69 71 ALA A O 1
ATOM 512 N N . ARG A 1 72 ? -5.983 10.615 2.905 1.00 95.19 72 ARG A N 1
ATOM 513 C CA . ARG A 1 72 ? -6.702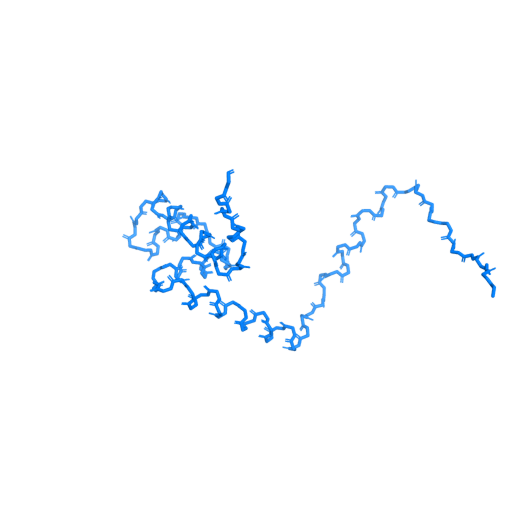 9.740 1.955 1.00 95.19 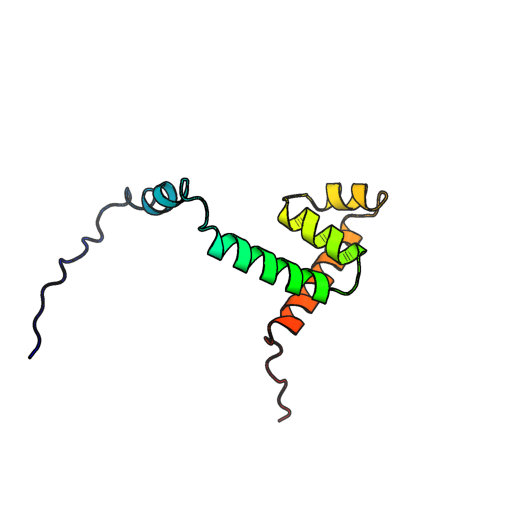72 ARG A CA 1
ATOM 514 C C . ARG A 1 72 ? -7.639 8.740 2.626 1.00 95.19 72 ARG A C 1
ATOM 516 O O . ARG A 1 72 ? -8.683 8.421 2.072 1.00 95.19 72 ARG A O 1
ATOM 523 N N . LEU A 1 73 ? -7.309 8.291 3.833 1.00 93.06 73 LEU A N 1
ATOM 524 C CA . LEU A 1 73 ? -8.147 7.395 4.639 1.00 93.06 73 LEU A CA 1
ATOM 525 C C . LEU A 1 73 ? -9.299 8.115 5.371 1.00 93.06 73 LEU A C 1
ATOM 527 O O . LEU A 1 73 ? -9.879 7.548 6.295 1.00 93.06 73 LEU A O 1
ATOM 531 N N . GLY A 1 74 ? -9.623 9.356 4.995 1.00 93.56 74 GLY A N 1
ATOM 532 C CA . GLY A 1 74 ? -10.687 10.147 5.622 1.00 93.56 74 GLY A CA 1
ATOM 533 C C . GLY A 1 74 ? -10.215 11.021 6.787 1.00 93.56 74 GLY A C 1
ATOM 534 O O . GLY A 1 74 ? -11.011 11.346 7.662 1.00 93.56 74 GLY A O 1
ATOM 535 N N . GLY A 1 75 ? -8.931 11.396 6.820 1.00 92.31 75 GLY A N 1
ATOM 536 C CA . GLY A 1 75 ? -8.383 12.284 7.852 1.00 92.31 75 GLY A CA 1
ATOM 537 C C . GLY A 1 75 ? -8.028 11.580 9.163 1.00 92.31 75 GLY A C 1
ATOM 538 O O . GLY A 1 75 ? -8.153 12.162 10.240 1.00 92.31 75 GLY A O 1
ATOM 539 N N . VAL A 1 76 ? -7.586 10.321 9.096 1.00 95.06 76 VAL A N 1
ATOM 540 C CA . VAL A 1 76 ? -7.087 9.607 10.283 1.00 95.06 76 VAL A CA 1
ATOM 541 C C . VAL A 1 76 ? -5.735 10.167 10.733 1.00 95.06 76 VAL A C 1
ATOM 543 O O . VAL A 1 76 ? -5.031 10.828 9.982 1.00 95.06 76 VAL A O 1
ATOM 546 N N . ASN A 1 77 ? -5.320 9.867 11.962 1.00 95.44 77 ASN A N 1
ATOM 547 C CA . ASN A 1 77 ? -3.987 10.236 12.444 1.00 95.44 77 ASN A CA 1
ATOM 548 C C . ASN A 1 77 ? -2.891 9.350 11.800 1.00 95.44 77 ASN A C 1
ATOM 550 O O . ASN A 1 77 ? -3.104 8.154 11.573 1.00 95.44 77 ASN A O 1
ATOM 554 N N . THR A 1 78 ? -1.693 9.905 11.581 1.00 95.75 78 THR A N 1
ATOM 555 C CA . THR A 1 78 ? -0.483 9.193 11.127 1.00 95.75 78 THR A CA 1
ATOM 556 C C . THR A 1 78 ? -0.184 7.944 11.955 1.00 95.75 78 THR A C 1
ATOM 558 O O . THR A 1 78 ? 0.216 6.924 11.397 1.00 95.75 78 THR A O 1
ATOM 561 N N . ARG A 1 79 ? -0.482 7.953 13.261 1.00 97.00 79 ARG A N 1
ATOM 562 C CA . ARG A 1 79 ? -0.305 6.779 14.129 1.00 97.00 79 ARG A CA 1
ATOM 563 C C . ARG A 1 79 ? -1.132 5.567 13.685 1.00 97.00 79 ARG A C 1
ATOM 565 O O . ARG A 1 79 ? -0.712 4.422 13.857 1.00 97.00 79 ARG A O 1
ATOM 572 N N . THR A 1 80 ? -2.312 5.795 13.108 1.00 95.56 80 THR A N 1
ATOM 573 C CA . THR A 1 80 ? -3.141 4.724 12.535 1.00 95.56 80 THR A CA 1
ATOM 574 C C . THR A 1 80 ? -2.504 4.159 11.271 1.00 95.56 80 THR A C 1
ATOM 576 O O . THR A 1 80 ? -2.499 2.941 11.093 1.00 95.56 80 THR A O 1
ATOM 579 N N . VAL A 1 81 ? -1.918 5.015 10.433 1.00 96.56 81 VAL A N 1
ATOM 580 C CA . VAL A 1 81 ? -1.186 4.595 9.230 1.00 96.56 81 VAL A CA 1
ATOM 581 C C . VAL A 1 81 ? 0.039 3.766 9.607 1.00 96.56 81 VAL A C 1
ATOM 583 O O . VAL A 1 81 ? 0.214 2.671 9.089 1.00 96.56 81 VAL A O 1
ATOM 586 N N . GLU A 1 82 ? 0.836 4.216 10.576 1.00 96.81 82 GLU A N 1
ATOM 587 C CA . GLU A 1 82 ? 1.991 3.464 11.086 1.00 96.81 82 GLU A CA 1
ATOM 588 C C . GLU A 1 82 ? 1.606 2.083 11.618 1.00 96.81 82 GLU A C 1
ATOM 590 O O . GLU A 1 82 ? 2.299 1.099 11.366 1.00 96.81 82 GLU A O 1
ATOM 595 N N . ARG A 1 83 ? 0.484 1.991 12.345 1.00 97.12 83 ARG A N 1
ATOM 596 C CA . ARG A 1 83 ? -0.020 0.709 12.845 1.00 97.12 83 ARG A CA 1
ATOM 597 C C . ARG A 1 83 ? -0.392 -0.224 11.693 1.00 97.12 83 ARG A C 1
ATOM 599 O O . ARG A 1 83 ? -0.007 -1.386 11.729 1.00 97.12 83 ARG A O 1
ATOM 606 N N . LYS A 1 84 ? -1.076 0.290 10.665 1.00 95.31 84 LYS A N 1
ATOM 607 C CA . LYS A 1 84 ? -1.397 -0.470 9.446 1.00 95.31 84 LYS A CA 1
ATOM 608 C C . LYS A 1 84 ? -0.130 -0.927 8.715 1.00 95.31 84 LYS A C 1
ATOM 610 O O . LYS A 1 84 ? -0.049 -2.092 8.350 1.00 95.31 84 LYS A O 1
ATOM 615 N N . LEU A 1 85 ? 0.878 -0.062 8.580 1.00 96.00 85 LEU A N 1
ATOM 616 C CA . LEU A 1 85 ? 2.177 -0.408 7.986 1.00 96.00 85 LEU A CA 1
ATOM 617 C C . LEU A 1 85 ? 2.900 -1.507 8.775 1.00 96.00 85 LEU A C 1
ATOM 619 O O . LEU A 1 85 ? 3.460 -2.422 8.176 1.00 96.00 85 LEU A O 1
ATOM 623 N N . LYS A 1 86 ? 2.846 -1.466 10.112 1.00 95.94 86 LYS A N 1
ATOM 624 C CA . LYS A 1 86 ? 3.386 -2.540 10.955 1.00 95.94 86 LYS A CA 1
ATOM 625 C C . LYS A 1 86 ? 2.664 -3.868 10.704 1.00 95.94 86 LYS A C 1
ATOM 627 O O . LYS A 1 86 ? 3.324 -4.895 10.602 1.00 95.94 86 LYS A O 1
ATOM 632 N N . THR A 1 87 ? 1.336 -3.848 10.582 1.00 95.31 87 THR A N 1
ATOM 633 C CA . THR A 1 87 ? 0.550 -5.046 10.249 1.00 95.31 87 THR A CA 1
ATOM 634 C C . THR A 1 87 ? 0.903 -5.587 8.866 1.00 95.31 87 THR A C 1
ATOM 636 O O . THR A 1 87 ? 1.137 -6.780 8.745 1.00 95.31 87 THR A O 1
ATOM 639 N N . ILE A 1 88 ? 0.997 -4.726 7.848 1.00 95.25 88 ILE A N 1
ATOM 640 C CA . ILE A 1 88 ? 1.406 -5.105 6.484 1.00 95.25 88 ILE A CA 1
ATOM 641 C C . ILE A 1 88 ? 2.754 -5.826 6.512 1.00 95.25 88 ILE A C 1
ATOM 643 O O . ILE A 1 88 ? 2.875 -6.926 5.982 1.00 95.25 88 ILE A O 1
ATOM 647 N N . ARG A 1 89 ? 3.744 -5.243 7.198 1.00 94.00 89 ARG A N 1
ATOM 648 C CA . ARG A 1 89 ? 5.077 -5.837 7.324 1.00 94.00 89 ARG A CA 1
ATOM 649 C C . ARG A 1 89 ? 5.045 -7.214 7.992 1.00 94.00 89 ARG A C 1
ATOM 651 O O . ARG A 1 89 ? 5.638 -8.138 7.454 1.00 94.00 89 ARG A O 1
ATOM 658 N N . ALA A 1 90 ? 4.329 -7.355 9.108 1.00 92.38 90 ALA A N 1
ATOM 659 C CA . ALA A 1 90 ? 4.209 -8.638 9.803 1.00 92.38 90 ALA A CA 1
ATOM 660 C C . ALA A 1 90 ? 3.570 -9.717 8.911 1.00 92.38 90 ALA A C 1
ATOM 662 O O . ALA A 1 90 ? 4.050 -10.842 8.860 1.00 92.38 90 ALA A O 1
ATOM 663 N N . ARG A 1 91 ? 2.537 -9.361 8.136 1.00 92.38 91 ARG A N 1
ATOM 664 C CA . ARG A 1 91 ? 1.903 -10.287 7.185 1.00 92.38 91 ARG A CA 1
ATOM 665 C C . ARG A 1 91 ? 2.844 -10.716 6.067 1.00 92.38 91 ARG A C 1
ATOM 667 O O . ARG A 1 91 ? 2.854 -11.881 5.697 1.00 92.38 91 ARG A O 1
ATOM 674 N N . TRP A 1 92 ? 3.632 -9.798 5.520 1.00 92.38 92 TRP A N 1
ATOM 675 C CA . TRP A 1 92 ? 4.611 -10.156 4.494 1.00 92.38 92 TRP A CA 1
ATOM 676 C C . TRP A 1 92 ? 5.727 -11.044 5.048 1.00 92.38 92 TRP A C 1
ATOM 678 O O . TRP A 1 92 ? 6.126 -11.986 4.376 1.00 92.38 92 TRP A O 1
ATOM 688 N N . GLU A 1 93 ? 6.173 -10.805 6.284 1.00 90.75 93 GLU A N 1
ATOM 689 C CA . GLU A 1 93 ? 7.133 -11.674 6.981 1.00 90.75 93 GLU A CA 1
ATOM 690 C C . GLU A 1 93 ? 6.563 -13.094 7.202 1.00 90.75 93 GLU A C 1
ATOM 692 O O . GLU A 1 93 ? 7.275 -14.077 6.991 1.00 90.75 93 GLU A O 1
ATOM 697 N N . GLU A 1 94 ? 5.272 -13.214 7.542 1.00 89.94 94 GLU A N 1
ATOM 698 C CA . GLU A 1 94 ? 4.554 -14.499 7.630 1.00 89.94 94 GLU A CA 1
ATOM 699 C C . GLU A 1 94 ? 4.488 -15.225 6.267 1.00 89.94 94 GLU A C 1
ATOM 701 O O . GLU A 1 94 ? 4.711 -16.433 6.198 1.00 89.94 94 GLU A O 1
ATOM 706 N N . LEU A 1 95 ? 4.204 -14.502 5.175 1.00 87.25 95 LEU A N 1
ATOM 707 C CA . LEU A 1 95 ? 4.063 -15.064 3.819 1.00 87.25 95 LEU A CA 1
ATOM 708 C C . LEU A 1 95 ? 5.390 -15.499 3.183 1.00 87.25 95 LEU A C 1
ATOM 710 O O . LEU A 1 95 ? 5.397 -16.421 2.365 1.00 87.25 95 LEU A O 1
ATOM 714 N N . ASP A 1 96 ? 6.485 -14.825 3.533 1.00 83.19 96 ASP A N 1
ATOM 715 C CA . ASP A 1 96 ? 7.842 -15.122 3.058 1.00 83.19 96 ASP A CA 1
ATOM 716 C C . ASP A 1 96 ? 8.437 -16.372 3.737 1.00 83.19 96 ASP A C 1
ATOM 718 O O . ASP A 1 96 ? 9.473 -16.882 3.323 1.00 83.19 96 ASP A O 1
ATOM 722 N N . GLY A 1 97 ? 7.789 -16.907 4.778 1.00 68.88 97 GLY A N 1
ATOM 723 C CA . GLY A 1 97 ? 8.272 -18.103 5.471 1.00 68.88 97 GLY A CA 1
ATOM 724 C C . GLY A 1 97 ? 9.491 -17.856 6.366 1.00 68.88 97 GLY A C 1
ATOM 725 O O . GLY A 1 97 ? 10.093 -18.813 6.842 1.00 68.88 97 GLY A O 1
ATOM 726 N N . ARG A 1 98 ? 9.821 -16.593 6.679 1.00 57.09 98 ARG A N 1
ATOM 727 C CA . ARG A 1 98 ? 10.747 -16.235 7.775 1.00 57.09 98 ARG A CA 1
ATOM 728 C C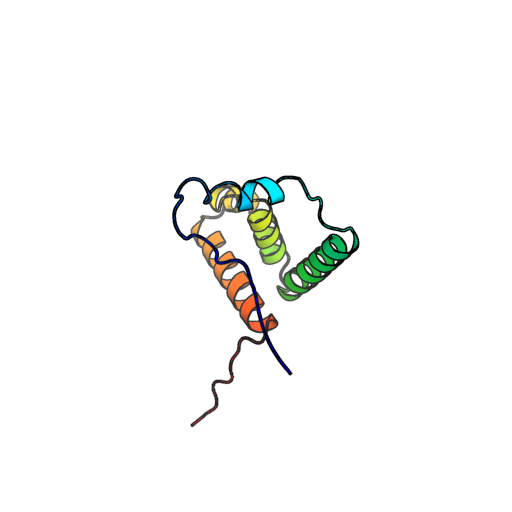 . ARG A 1 98 ? 10.094 -16.293 9.160 1.00 57.09 98 ARG A C 1
ATOM 730 O O . ARG A 1 98 ? 10.643 -15.783 10.133 1.00 57.09 98 ARG A O 1
ATOM 737 N N . GLY A 1 99 ? 8.958 -16.977 9.272 1.00 50.00 99 GLY A N 1
ATOM 738 C CA . GLY A 1 99 ? 8.631 -17.703 10.490 1.00 50.00 99 GLY A CA 1
ATOM 739 C C . GLY A 1 99 ? 9.594 -18.877 10.624 1.00 50.00 99 GLY A C 1
ATOM 740 O O . GLY A 1 99 ? 9.204 -20.019 10.392 1.00 50.00 99 GLY A O 1
ATOM 741 N N . GLU A 1 100 ? 10.858 -18.591 10.954 1.00 48.41 100 GLU A N 1
ATOM 742 C CA . GLU A 1 100 ? 11.732 -19.616 11.507 1.00 48.41 100 GLU A CA 1
ATOM 743 C C . GLU A 1 100 ? 10.966 -20.273 12.647 1.00 48.41 100 GLU A C 1
ATOM 745 O O . GLU A 1 100 ? 10.379 -19.588 13.492 1.00 48.41 100 GLU A O 1
ATOM 750 N N . GLY A 1 101 ? 10.900 -21.602 12.613 1.00 49.44 101 GLY A N 1
ATOM 751 C CA . GLY A 1 101 ? 10.271 -22.363 13.669 1.00 49.44 101 GLY A CA 1
ATOM 752 C C . GLY A 1 101 ? 10.829 -21.892 15.003 1.00 49.44 101 GLY A C 1
ATOM 753 O O . GLY A 1 101 ? 12.013 -22.066 15.286 1.00 49.44 101 GLY A O 1
ATOM 754 N N . HIS A 1 102 ? 9.956 -21.339 15.841 1.00 45.34 102 HIS A N 1
ATOM 755 C CA . HIS A 1 102 ? 10.081 -21.518 17.275 1.00 45.34 102 HIS A CA 1
ATOM 756 C C . HIS A 1 102 ? 9.917 -23.024 17.519 1.00 45.34 102 HIS A C 1
ATOM 758 O O . HIS A 1 102 ? 8.828 -23.515 17.803 1.00 45.34 102 HIS A O 1
ATOM 764 N N . GLY A 1 103 ? 10.988 -23.763 17.221 1.00 49.16 103 GLY A N 1
ATOM 765 C CA . GLY A 1 103 ? 11.195 -25.117 17.675 1.00 49.16 103 GLY A CA 1
ATOM 766 C C . GLY A 1 103 ? 11.344 -25.030 19.179 1.00 49.16 103 GLY A C 1
ATOM 767 O O . GLY A 1 103 ? 12.320 -24.480 19.676 1.00 49.16 103 GLY A O 1
ATOM 768 N N . ASP A 1 104 ? 10.299 -25.485 19.847 1.00 47.56 104 ASP A N 1
ATOM 769 C CA . ASP A 1 104 ? 10.316 -26.040 21.191 1.00 47.56 104 ASP A CA 1
ATOM 770 C C . ASP A 1 104 ? 11.609 -26.867 21.401 1.00 47.56 104 ASP A C 1
ATOM 772 O O . ASP A 1 104 ? 11.773 -27.908 20.759 1.00 47.56 104 ASP A O 1
ATOM 776 N N . ASP A 1 105 ? 12.535 -26.356 22.220 1.00 40.66 105 ASP A N 1
ATOM 777 C CA . ASP A 1 105 ? 13.303 -27.091 23.249 1.00 40.66 105 ASP A CA 1
ATOM 778 C C . ASP A 1 105 ? 13.862 -26.095 24.287 1.00 40.66 105 ASP A C 1
ATOM 780 O O . ASP A 1 105 ? 14.669 -25.209 23.909 1.00 40.66 105 ASP A O 1
#

Radius of gyration: 21.74 Å; chains: 1; bounding box: 58×40×43 Å